Protein AF-A0A6N2Z783-F1 (afdb_monomer_lite)

Organism: NCBI:txid33039

pLDDT: mean 79.9, std 20.69, range [42.59, 96.75]

Foldseek 3Di:
DDDDDDDDDDPDPPDDDPPPPVPPWAPCLVVVLVCVVVVVDDLVVLLVCCVVVRGPQVSSCVSPVDHRDD

Radius of gyration: 21.58 Å; chains: 1; bounding box: 27×59×58 Å

InterPro domains:
  IPR010022 Protein of unknown function XkdX [PF09693] (29-68)

Structure (mmCIF, N/CA/C/O backbone):
data_AF-A0A6N2Z783-F1
#
_entry.id   AF-A0A6N2Z783-F1
#
loop_
_atom_site.group_PDB
_atom_site.id
_atom_site.type_symbol
_atom_site.label_atom_id
_atom_site.label_alt_id
_atom_site.label_comp_id
_atom_site.label_asym_id
_atom_site.label_entity_id
_atom_site.label_seq_id
_atom_site.pdbx_PDB_ins_code
_atom_site.Cartn_x
_atom_site.Cartn_y
_atom_site.Cartn_z
_atom_site.occupancy
_atom_site.B_iso_or_equiv
_atom_site.auth_seq_id
_atom_site.auth_comp_id
_atom_site.auth_asym_id
_atom_site.auth_atom_id
_atom_site.pdbx_PDB_model_num
ATOM 1 N N . MET A 1 1 ? -13.756 47.622 43.683 1.00 45.88 1 MET A N 1
ATOM 2 C CA . MET A 1 1 ? -12.385 47.076 43.750 1.00 45.88 1 MET A CA 1
ATOM 3 C C . MET A 1 1 ? -12.470 45.569 43.653 1.00 45.88 1 MET A C 1
ATOM 5 O O . MET A 1 1 ? -13.298 45.008 44.351 1.00 45.88 1 MET A O 1
ATOM 9 N N . ALA A 1 2 ? -11.584 44.993 42.832 1.00 42.59 2 ALA A N 1
ATOM 10 C CA . ALA A 1 2 ? -11.283 43.567 42.659 1.00 42.59 2 ALA A CA 1
ATOM 11 C C . ALA A 1 2 ? -12.410 42.678 42.091 1.00 42.59 2 ALA A C 1
ATOM 13 O O . ALA A 1 2 ? -13.552 42.794 42.498 1.00 42.59 2 ALA A O 1
ATOM 14 N N . LYS A 1 3 ? -12.173 41.730 41.181 1.00 43.03 3 LYS A N 1
ATOM 15 C CA . LYS A 1 3 ? -11.029 41.350 40.328 1.00 43.03 3 LYS A CA 1
ATOM 16 C C . LYS A 1 3 ? -11.589 40.318 39.323 1.00 43.03 3 LYS A C 1
ATOM 18 O O . LYS A 1 3 ? -12.559 39.636 39.630 1.00 43.03 3 LYS A O 1
ATOM 23 N N . ALA A 1 4 ? -10.964 40.242 38.152 1.00 50.72 4 ALA A N 1
ATOM 24 C CA . ALA A 1 4 ? -11.237 39.331 37.038 1.00 50.72 4 ALA A CA 1
ATOM 25 C C . ALA A 1 4 ? -11.170 37.830 37.384 1.00 50.72 4 ALA A C 1
ATOM 27 O O . ALA A 1 4 ? -10.506 37.477 38.361 1.00 50.72 4 ALA A O 1
ATOM 28 N N . LYS A 1 5 ? -11.775 36.988 36.521 1.00 52.16 5 LYS A N 1
ATOM 29 C CA . LYS A 1 5 ? -11.154 35.864 35.765 1.00 52.16 5 LYS A CA 1
ATOM 30 C C . LYS A 1 5 ? -12.267 35.071 35.041 1.00 52.16 5 LYS A C 1
ATOM 32 O O . LYS A 1 5 ? -13.071 34.420 35.691 1.00 52.16 5 LYS A O 1
ATOM 37 N N . GLU A 1 6 ? -12.537 35.344 33.765 1.00 53.38 6 GLU A N 1
ATOM 38 C CA . GLU A 1 6 ? -12.122 34.506 32.620 1.00 53.38 6 GLU A CA 1
ATOM 39 C C . GLU A 1 6 ? -12.268 32.996 32.863 1.00 53.38 6 GLU A C 1
ATOM 41 O O . GLU A 1 6 ? -11.387 32.357 33.438 1.00 53.38 6 GLU A O 1
ATOM 46 N N . VAL A 1 7 ? -13.374 32.435 32.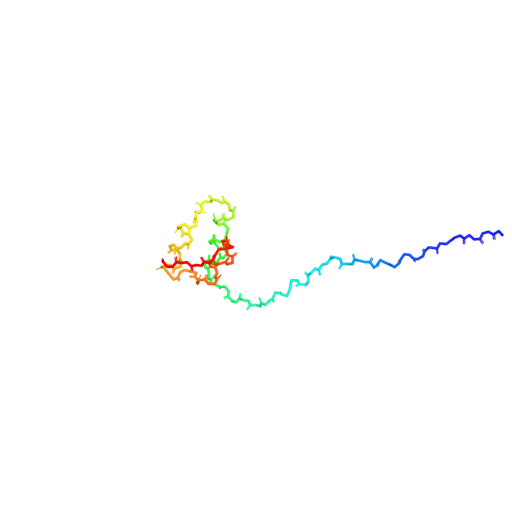369 1.00 52.62 7 VAL A N 1
ATOM 47 C CA . VAL A 1 7 ? -13.483 31.015 32.027 1.00 52.62 7 VAL A CA 1
ATOM 48 C C . VAL A 1 7 ? -13.623 30.954 30.513 1.00 52.62 7 VAL A C 1
ATOM 50 O O . VAL A 1 7 ? -14.647 31.310 29.938 1.00 52.62 7 VAL A O 1
ATOM 53 N N . THR A 1 8 ? -12.511 30.593 29.892 1.00 51.94 8 THR A N 1
ATOM 54 C CA . THR A 1 8 ? -12.382 30.153 28.509 1.00 51.94 8 THR A CA 1
ATOM 55 C C . THR A 1 8 ? -13.173 28.862 28.323 1.00 51.94 8 THR A C 1
ATOM 57 O O . THR A 1 8 ? -12.843 27.864 28.963 1.00 51.94 8 THR A O 1
ATOM 60 N N . GLU A 1 9 ? -14.161 28.853 27.434 1.00 48.16 9 GLU A N 1
ATOM 61 C CA . GLU A 1 9 ? -14.721 27.611 26.905 1.00 48.16 9 GLU A CA 1
ATOM 62 C C . GLU A 1 9 ? -14.351 27.545 25.424 1.00 48.16 9 GLU A C 1
ATOM 64 O O . GLU A 1 9 ? -14.797 28.342 24.599 1.00 48.16 9 GLU A O 1
ATOM 69 N N . ALA A 1 10 ? -13.389 26.672 25.141 1.00 47.62 10 ALA A N 1
ATOM 70 C CA . ALA A 1 10 ? -12.838 26.431 23.826 1.00 47.62 10 ALA A CA 1
ATOM 71 C C . ALA A 1 10 ? -13.899 25.767 22.937 1.00 47.62 10 ALA A C 1
ATOM 73 O O . ALA A 1 10 ? -14.140 24.568 23.035 1.00 47.62 10 ALA A O 1
ATOM 74 N N . VAL A 1 11 ? -14.511 26.552 22.054 1.00 51.41 11 VAL A N 1
ATOM 75 C CA . VAL A 1 11 ? -15.095 26.057 20.807 1.00 51.41 11 VAL A CA 1
ATOM 76 C C . VAL A 1 11 ? -14.000 26.167 19.755 1.00 51.41 11 VAL A C 1
ATOM 78 O O . VAL A 1 11 ? -13.616 27.268 19.376 1.00 51.41 11 VAL A O 1
ATOM 81 N N . ASP A 1 12 ? -13.416 25.019 19.424 1.00 45.75 12 ASP A N 1
ATOM 82 C CA . ASP A 1 12 ? -13.052 24.566 18.072 1.00 45.75 12 ASP A CA 1
ATOM 83 C C . ASP A 1 12 ? -12.095 23.373 18.230 1.00 45.75 12 ASP A C 1
ATOM 85 O O . ASP A 1 12 ? -10.873 23.476 18.117 1.00 45.75 12 ASP A O 1
ATOM 89 N N . THR A 1 13 ? -12.645 22.218 18.613 1.00 45.53 13 THR A N 1
ATOM 90 C CA . THR A 1 13 ? -11.896 20.962 18.547 1.00 45.53 13 THR A CA 1
ATOM 91 C C . THR A 1 13 ? -11.942 20.472 17.110 1.00 45.53 13 THR A C 1
ATOM 93 O O . THR A 1 13 ? -12.799 19.688 16.717 1.00 45.53 13 THR A O 1
ATOM 96 N N . SER A 1 14 ? -10.982 20.974 16.338 1.00 52.97 14 SER A N 1
ATOM 97 C CA . SER A 1 14 ? -10.378 20.272 15.216 1.00 52.97 14 SER A CA 1
ATOM 98 C C . SER A 1 14 ? -9.969 18.864 15.658 1.00 52.97 14 SER A C 1
ATOM 100 O O . SER A 1 14 ? -9.007 18.689 16.404 1.00 52.97 14 SER A O 1
ATOM 102 N N . ALA A 1 15 ? -10.755 17.872 15.257 1.00 50.06 15 ALA A N 1
ATOM 103 C CA . ALA A 1 15 ? -10.384 16.464 15.178 1.00 50.06 15 ALA A CA 1
ATOM 104 C C . ALA A 1 15 ? -11.511 15.765 14.417 1.00 50.06 15 ALA A C 1
ATOM 106 O O . ALA A 1 15 ? -12.434 15.214 15.008 1.00 50.06 15 ALA A O 1
ATOM 107 N N . GLU A 1 16 ? -11.453 15.882 13.092 1.00 52.03 16 GLU A N 1
ATOM 108 C CA . GLU A 1 16 ? -12.257 15.089 12.170 1.00 52.03 16 GLU A CA 1
ATOM 109 C C . GLU A 1 16 ? -12.164 13.621 12.607 1.00 52.03 16 GLU A C 1
ATOM 111 O O . GLU A 1 16 ? -11.072 13.051 12.692 1.00 52.03 16 GLU A O 1
ATOM 116 N N . GLU A 1 17 ? -13.311 13.073 13.010 1.00 49.91 17 GLU A N 1
ATOM 117 C CA . GLU A 1 17 ? -13.482 11.709 13.486 1.00 49.91 17 GLU A CA 1
ATOM 118 C C . GLU A 1 17 ? -12.850 10.735 12.487 1.00 49.91 17 GLU A C 1
ATOM 120 O O . GLU A 1 17 ? -13.439 10.376 11.470 1.00 49.91 17 GLU A O 1
ATOM 125 N N . THR A 1 18 ? -11.636 10.274 12.792 1.00 48.62 18 THR A N 1
ATOM 126 C CA . THR A 1 18 ? -11.098 9.049 12.206 1.00 48.62 18 THR A CA 1
ATOM 127 C C . THR A 1 18 ? -11.870 7.906 12.845 1.00 48.62 18 THR A C 1
ATOM 129 O O . THR A 1 18 ? -11.447 7.324 13.844 1.00 48.62 18 THR A O 1
ATOM 132 N N . ILE A 1 19 ? -13.051 7.632 12.297 1.00 57.25 19 ILE A N 1
ATOM 133 C CA . ILE A 1 19 ? -13.753 6.374 12.506 1.00 57.25 19 ILE A CA 1
ATOM 134 C C . ILE A 1 19 ? -12.820 5.315 11.924 1.00 57.25 19 ILE A C 1
ATOM 136 O O . ILE A 1 19 ? -12.711 5.151 10.712 1.00 57.25 19 ILE A O 1
ATOM 140 N N . GLN A 1 20 ? -12.067 4.660 12.804 1.00 48.22 20 GLN A N 1
ATOM 141 C CA . GLN A 1 20 ? -11.359 3.431 12.486 1.00 48.22 20 GLN A CA 1
ATOM 142 C C . GLN A 1 20 ? -12.432 2.356 12.327 1.00 48.22 20 GLN A C 1
ATOM 144 O O . GLN A 1 20 ? -12.768 1.642 13.269 1.00 48.22 20 GLN A O 1
ATOM 149 N N . GLU A 1 21 ? -13.044 2.310 11.146 1.00 58.81 21 GLU A N 1
ATOM 150 C CA . GLU A 1 21 ? -13.683 1.095 10.665 1.00 58.81 21 GLU A CA 1
ATOM 151 C C . GLU A 1 21 ? -12.596 0.013 10.752 1.00 58.81 21 GLU A C 1
ATOM 153 O O . GLU A 1 21 ? -11.491 0.221 10.247 1.00 58.81 21 GLU A O 1
ATOM 158 N N . GLU A 1 22 ? -12.833 -1.074 11.493 1.00 57.09 22 GLU A N 1
ATOM 159 C CA . GLU A 1 22 ? -11.902 -2.206 11.571 1.00 57.09 22 GLU A CA 1
ATOM 160 C C . GLU A 1 22 ? -11.848 -2.891 10.198 1.00 57.09 22 GLU A C 1
ATOM 162 O O . GLU A 1 22 ? -12.417 -3.962 9.977 1.00 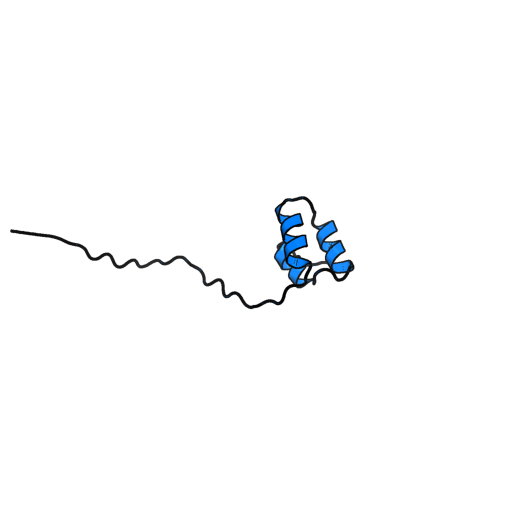57.09 22 GLU A O 1
ATOM 167 N N . VAL A 1 23 ? -11.194 -2.244 9.236 1.00 67.50 23 VAL A N 1
ATOM 168 C CA . VAL A 1 23 ? -10.870 -2.831 7.948 1.00 67.50 23 VAL A CA 1
ATOM 169 C C . VAL A 1 23 ? -9.822 -3.889 8.246 1.00 67.50 23 VAL A C 1
ATOM 171 O O . VAL A 1 23 ? -8.686 -3.594 8.616 1.00 67.50 23 VAL A O 1
ATOM 174 N N . GLN A 1 24 ? -10.238 -5.150 8.171 1.00 81.75 24 GLN A N 1
ATOM 175 C CA . GLN A 1 24 ? -9.318 -6.264 8.316 1.00 81.75 24 GLN A CA 1
ATOM 176 C C . GLN A 1 24 ? -8.333 -6.235 7.155 1.00 81.75 24 GLN A C 1
ATOM 178 O O . GLN A 1 24 ? -8.678 -6.561 6.019 1.00 81.75 24 GLN A O 1
ATOM 183 N N . HIS A 1 25 ? -7.108 -5.831 7.462 1.00 90.50 25 HIS A N 1
ATOM 184 C CA . HIS A 1 25 ? -6.028 -5.786 6.500 1.00 90.50 25 HIS A CA 1
ATOM 185 C C . HIS A 1 25 ? -5.369 -7.154 6.326 1.00 90.50 25 HIS A C 1
ATOM 187 O O . HIS A 1 25 ? -5.268 -7.959 7.255 1.00 90.50 25 HIS A O 1
ATOM 193 N N . SER A 1 26 ? -4.854 -7.397 5.128 1.00 90.62 26 SER A N 1
ATOM 194 C CA . SER A 1 26 ? -3.980 -8.516 4.824 1.00 90.62 26 SER A CA 1
ATOM 195 C C . SER A 1 26 ? -2.688 -8.444 5.641 1.00 90.62 26 SER A C 1
ATOM 197 O O . SER A 1 26 ? -2.163 -7.371 5.949 1.00 90.62 26 SER A O 1
ATOM 199 N N . ASP A 1 27 ? -2.086 -9.606 5.911 1.00 93.12 27 ASP A N 1
ATOM 200 C CA . ASP A 1 27 ? -0.808 -9.709 6.637 1.00 93.12 27 ASP A CA 1
ATOM 201 C C . ASP A 1 27 ? 0.320 -8.864 6.010 1.00 93.12 27 ASP A C 1
ATOM 203 O O . ASP A 1 27 ? 1.310 -8.514 6.661 1.00 93.12 27 ASP A O 1
ATOM 207 N N . TR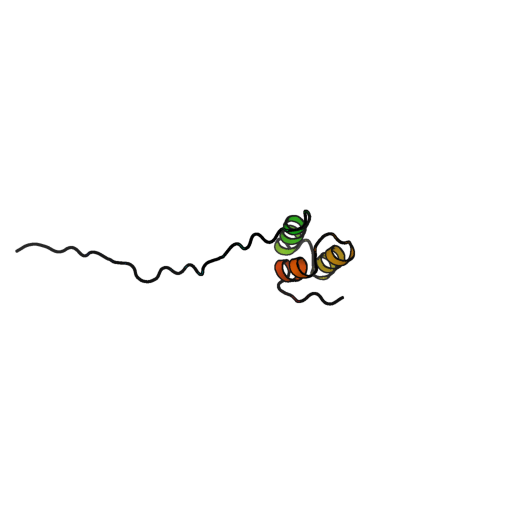P A 1 28 ? 0.211 -8.572 4.711 1.00 94.88 28 TRP A N 1
ATOM 208 C CA . TRP A 1 28 ? 1.198 -7.805 3.961 1.00 94.88 28 TRP A CA 1
ATOM 209 C C . TRP A 1 28 ? 0.892 -6.317 3.879 1.00 94.88 28 TRP A C 1
ATOM 211 O O . TRP A 1 28 ? 1.815 -5.573 3.544 1.00 94.88 28 TRP A O 1
ATOM 221 N N . PHE A 1 29 ? -0.318 -5.871 4.213 1.00 95.50 29 PHE A N 1
ATOM 222 C CA . PHE A 1 29 ? -0.733 -4.476 4.103 1.00 95.50 29 PHE A CA 1
ATOM 223 C C . PHE A 1 29 ? 0.272 -3.517 4.736 1.00 95.50 29 PHE A C 1
ATOM 225 O O . PHE A 1 29 ? 0.904 -2.726 4.036 1.00 95.50 29 PHE A O 1
ATOM 232 N N . TYR A 1 30 ? 0.517 -3.655 6.043 1.00 94.69 30 TYR A N 1
ATOM 233 C CA . TYR A 1 30 ? 1.426 -2.772 6.777 1.00 94.69 30 TYR A CA 1
ATOM 234 C C . TYR A 1 30 ? 2.853 -2.818 6.225 1.00 94.69 30 TYR A C 1
ATOM 236 O O . TYR A 1 30 ? 3.554 -1.808 6.211 1.00 94.69 30 TYR A O 1
ATOM 244 N N . LYS A 1 31 ? 3.279 -3.978 5.714 1.00 95.62 31 LYS A N 1
ATOM 245 C CA . LYS A 1 31 ? 4.604 -4.171 5.116 1.00 95.62 31 LYS A CA 1
ATOM 246 C C . LYS A 1 31 ? 4.731 -3.435 3.787 1.00 95.62 31 LYS A C 1
ATOM 248 O O . LYS A 1 31 ? 5.725 -2.757 3.544 1.00 95.62 31 LYS A O 1
ATOM 253 N N . VAL A 1 32 ? 3.732 -3.576 2.918 1.00 96.00 32 VAL A N 1
ATOM 254 C CA . VAL A 1 32 ? 3.698 -2.902 1.617 1.00 96.00 32 VAL A CA 1
ATOM 255 C C . VAL A 1 32 ? 3.528 -1.397 1.810 1.00 96.00 32 VAL A C 1
ATOM 257 O O . VAL A 1 32 ? 4.203 -0.630 1.122 1.00 96.00 32 VAL A O 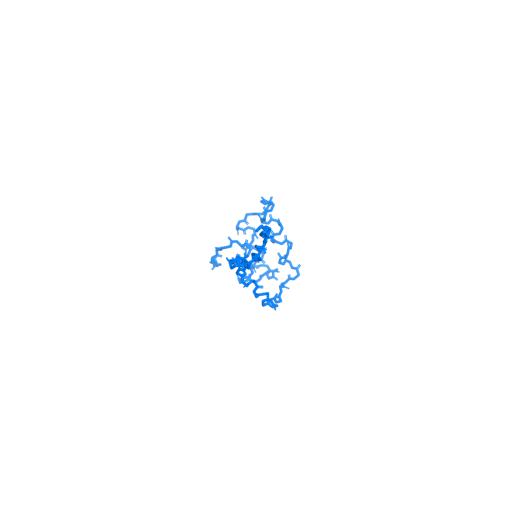1
ATOM 260 N N . LYS A 1 33 ? 2.709 -0.981 2.782 1.00 95.94 33 LYS A N 1
ATOM 261 C CA . LYS A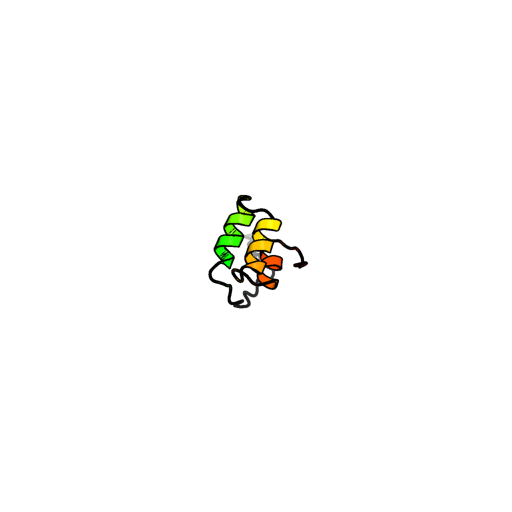 1 33 ? 2.543 0.415 3.184 1.00 95.94 33 LYS A CA 1
ATOM 262 C C . LYS A 1 33 ? 3.867 1.027 3.632 1.00 95.94 33 LYS A C 1
ATOM 264 O O . LYS A 1 33 ? 4.285 2.024 3.055 1.00 95.94 33 LYS A O 1
ATOM 269 N N . ASP A 1 34 ? 4.578 0.389 4.561 1.00 96.50 34 ASP A N 1
ATOM 270 C CA . ASP A 1 34 ? 5.900 0.847 5.010 1.00 96.50 34 ASP A CA 1
ATOM 271 C C . ASP A 1 34 ? 6.901 0.942 3.846 1.00 96.50 34 ASP A C 1
ATOM 273 O O . ASP A 1 34 ? 7.591 1.951 3.680 1.00 96.50 34 ASP A O 1
ATOM 277 N N . TYR A 1 35 ? 6.948 -0.062 2.964 1.00 96.75 35 TYR A N 1
ATOM 278 C CA . TYR A 1 35 ? 7.830 -0.018 1.795 1.00 96.75 35 TYR A CA 1
ATOM 279 C C . TYR A 1 35 ? 7.479 1.094 0.804 1.00 96.75 35 TYR A C 1
ATOM 281 O O . TYR A 1 35 ? 8.383 1.657 0.177 1.00 96.75 35 TYR A O 1
ATOM 289 N N . TYR A 1 36 ? 6.199 1.417 0.647 1.00 96.69 36 TYR A N 1
ATOM 290 C CA . TYR A 1 36 ? 5.746 2.502 -0.215 1.00 96.69 36 TYR A CA 1
ATOM 291 C C . TYR A 1 36 ? 6.000 3.883 0.411 1.00 96.69 36 TYR A C 1
ATOM 293 O O . TYR A 1 36 ? 6.512 4.786 -0.262 1.00 96.69 36 TYR A O 1
ATOM 301 N N . ASP A 1 37 ? 5.727 4.034 1.707 1.00 95.56 37 ASP A N 1
ATOM 302 C CA . ASP A 1 37 ? 5.942 5.266 2.472 1.00 95.56 37 ASP A CA 1
ATOM 303 C C . ASP A 1 37 ? 7.433 5.615 2.533 1.00 95.56 37 ASP A C 1
ATOM 305 O O . ASP A 1 37 ? 7.829 6.746 2.241 1.00 95.56 37 ASP A O 1
ATOM 309 N N . THR A 1 38 ? 8.285 4.612 2.768 1.00 96.69 38 THR A N 1
ATOM 310 C CA . THR A 1 38 ? 9.752 4.749 2.748 1.00 96.69 38 THR A CA 1
ATOM 311 C C . THR A 1 38 ? 10.350 4.822 1.337 1.00 96.69 38 THR A C 1
ATOM 313 O O . THR A 1 38 ? 11.572 4.841 1.189 1.00 96.69 38 THR A O 1
ATOM 316 N N . LYS A 1 39 ? 9.515 4.864 0.286 1.00 95.00 39 LYS A N 1
ATOM 317 C CA . LYS A 1 39 ? 9.914 4.934 -1.135 1.00 95.00 39 LYS A CA 1
ATOM 318 C C . LYS A 1 39 ? 10.823 3.793 -1.604 1.00 95.00 39 LYS A C 1
ATOM 320 O O . LYS A 1 39 ? 11.442 3.899 -2.662 1.00 95.00 39 LYS A O 1
ATOM 325 N N . ARG A 1 40 ? 10.885 2.679 -0.867 1.00 95.75 40 ARG A N 1
ATOM 326 C CA . ARG A 1 40 ? 11.590 1.465 -1.308 1.00 95.75 40 ARG A CA 1
ATOM 327 C C . ARG A 1 40 ? 10.845 0.778 -2.440 1.00 95.75 40 ARG A C 1
ATOM 329 O O . ARG A 1 40 ? 11.470 0.162 -3.298 1.00 95.75 40 ARG A O 1
ATOM 336 N N . TRP A 1 41 ? 9.517 0.854 -2.420 1.00 96.00 41 TRP A N 1
ATOM 337 C CA . TRP A 1 41 ? 8.643 0.307 -3.448 1.00 96.00 41 TRP A CA 1
ATOM 338 C C . TRP A 1 41 ? 7.939 1.428 -4.203 1.00 96.00 41 TRP A C 1
ATOM 340 O O . TRP A 1 41 ? 7.526 2.436 -3.635 1.00 96.00 41 TRP A O 1
ATOM 350 N N . ASN A 1 42 ? 7.790 1.235 -5.511 1.00 95.56 42 ASN A N 1
ATOM 351 C CA . ASN A 1 42 ? 7.017 2.122 -6.374 1.00 95.56 42 ASN A CA 1
ATOM 352 C C . ASN A 1 42 ? 5.619 1.538 -6.645 1.00 95.56 42 ASN A C 1
ATOM 354 O O . ASN A 1 42 ? 5.339 0.381 -6.334 1.00 95.56 42 ASN A O 1
ATOM 358 N N . LEU A 1 43 ? 4.755 2.323 -7.293 1.00 94.75 43 LEU A N 1
ATOM 359 C CA . LEU A 1 43 ? 3.384 1.925 -7.647 1.00 94.75 43 LEU A CA 1
ATOM 360 C C . LEU A 1 43 ? 3.298 0.585 -8.390 1.00 94.75 43 LEU A C 1
ATOM 362 O O . LEU A 1 43 ? 2.342 -0.160 -8.196 1.00 94.75 43 LEU A O 1
ATOM 366 N N . VAL A 1 44 ? 4.281 0.270 -9.238 1.00 94.75 44 VAL A N 1
ATOM 367 C CA . VAL A 1 44 ? 4.310 -0.983 -10.007 1.00 94.75 44 VAL A CA 1
ATOM 368 C C . VAL A 1 44 ? 4.568 -2.176 -9.086 1.00 94.75 44 VAL A C 1
ATOM 370 O O . VAL A 1 44 ? 3.953 -3.225 -9.254 1.00 94.75 44 VAL A O 1
ATOM 373 N N . MET A 1 45 ? 5.434 -2.021 -8.084 1.00 95.62 45 MET A N 1
ATOM 374 C CA . MET A 1 45 ? 5.699 -3.065 -7.090 1.00 95.62 45 MET A CA 1
ATOM 375 C C . MET A 1 45 ? 4.489 -3.313 -6.187 1.00 95.62 45 MET A C 1
ATOM 377 O O . MET A 1 45 ? 4.139 -4.470 -5.967 1.00 95.62 45 MET A O 1
ATOM 381 N N . VAL A 1 46 ? 3.805 -2.253 -5.742 1.00 95.75 46 VAL A N 1
ATOM 382 C CA . VAL A 1 46 ? 2.544 -2.384 -4.988 1.00 95.75 46 VAL A CA 1
ATOM 383 C C . VAL A 1 46 ? 1.477 -3.062 -5.863 1.00 95.75 46 VAL A C 1
ATOM 385 O O . VAL A 1 46 ? 0.817 -3.994 -5.419 1.00 95.75 46 VAL A O 1
ATOM 388 N N . LYS A 1 47 ? 1.385 -2.710 -7.155 1.00 95.69 47 LYS A N 1
ATOM 389 C CA . LYS A 1 47 ? 0.468 -3.362 -8.112 1.00 95.69 47 LYS A CA 1
ATOM 390 C C . LYS A 1 47 ? 0.782 -4.856 -8.264 1.00 95.69 47 LYS A C 1
ATOM 392 O O . LYS A 1 47 ? -0.117 -5.684 -8.351 1.00 95.69 47 LYS A O 1
ATOM 397 N N . ASN A 1 48 ? 2.063 -5.220 -8.270 1.00 95.94 48 ASN A N 1
ATOM 398 C CA . ASN A 1 48 ? 2.484 -6.619 -8.294 1.00 95.94 48 ASN A CA 1
ATOM 399 C C . ASN A 1 48 ? 2.151 -7.364 -6.995 1.00 95.94 48 ASN A C 1
ATOM 401 O O . ASN A 1 48 ? 2.021 -8.583 -7.039 1.00 95.94 48 ASN A O 1
ATOM 405 N N . ALA A 1 49 ? 2.031 -6.672 -5.859 1.00 95.56 49 ALA A N 1
ATOM 406 C CA . ALA A 1 49 ? 1.577 -7.274 -4.609 1.00 95.56 49 ALA A CA 1
ATOM 407 C C . ALA A 1 49 ? 0.101 -7.682 -4.700 1.00 95.56 49 ALA A C 1
ATOM 409 O O . ALA A 1 49 ? -0.226 -8.798 -4.302 1.00 95.56 49 ALA A O 1
ATOM 410 N N . VAL A 1 50 ? -0.736 -6.849 -5.330 1.00 95.56 50 VAL A N 1
ATOM 411 C CA . VAL A 1 50 ? -2.131 -7.196 -5.662 1.00 95.56 50 VAL A CA 1
ATOM 412 C C . VAL A 1 50 ? -2.177 -8.426 -6.567 1.00 95.56 50 VAL A C 1
ATOM 414 O O . VAL A 1 50 ? -2.810 -9.417 -6.239 1.00 95.56 50 VAL A O 1
ATOM 417 N N . LYS A 1 51 ? -1.400 -8.438 -7.661 1.00 94.94 51 LYS A N 1
ATOM 418 C CA . LYS A 1 51 ? -1.324 -9.587 -8.594 1.00 94.94 51 LYS A CA 1
ATOM 419 C C . LYS A 1 51 ? -0.806 -10.890 -7.972 1.00 94.94 51 LYS A C 1
ATOM 421 O O . LYS A 1 51 ? -0.882 -11.934 -8.610 1.00 94.94 51 LYS A O 1
ATOM 426 N N . LYS A 1 52 ? -0.184 -10.816 -6.795 1.00 94.69 52 LYS A N 1
ATOM 427 C CA . LYS A 1 52 ? 0.342 -11.959 -6.037 1.00 94.69 52 LYS A CA 1
ATOM 428 C C . LYS A 1 52 ? -0.548 -12.321 -4.845 1.00 94.69 52 LYS A C 1
ATOM 430 O O . LYS A 1 52 ? -0.076 -13.053 -3.971 1.00 94.69 52 LYS A O 1
ATOM 435 N N . ASP A 1 53 ? -1.752 -11.750 -4.780 1.00 93.88 53 ASP A N 1
ATOM 436 C CA . ASP A 1 53 ? -2.718 -11.909 -3.692 1.00 93.88 53 ASP A CA 1
ATOM 437 C C . ASP A 1 53 ? -2.096 -11.626 -2.315 1.00 93.88 53 ASP A C 1
ATOM 439 O O . ASP A 1 53 ? -2.359 -12.310 -1.327 1.00 93.88 53 ASP A O 1
ATOM 443 N N . LYS A 1 54 ? -1.169 -10.658 -2.253 1.00 95.25 54 LYS A N 1
ATOM 444 C CA . LYS A 1 54 ? -0.566 -10.208 -0.988 1.00 95.25 54 LYS A CA 1
ATOM 445 C C . LYS A 1 54 ? -1.400 -9.137 -0.324 1.00 95.25 54 LYS A C 1
ATOM 447 O O . LYS A 1 54 ? -1.467 -9.126 0.893 1.00 95.25 54 LYS A O 1
ATOM 452 N N . ILE A 1 55 ? -1.989 -8.269 -1.128 1.00 96.06 55 ILE A N 1
ATOM 453 C CA . ILE A 1 55 ? -2.891 -7.210 -0.697 1.00 96.06 55 ILE A CA 1
ATOM 454 C C . ILE A 1 55 ? -4.097 -7.196 -1.640 1.00 96.06 55 ILE A C 1
ATOM 456 O O . ILE A 1 55 ? -3.982 -7.688 -2.769 1.00 96.06 55 ILE A O 1
ATOM 460 N N . THR A 1 56 ? -5.223 -6.635 -1.214 1.00 95.38 56 THR A N 1
ATOM 461 C CA . THR A 1 56 ? -6.403 -6.456 -2.076 1.00 95.38 56 THR A CA 1
ATOM 462 C C . THR A 1 56 ? -6.277 -5.216 -2.965 1.00 95.38 56 THR A C 1
ATOM 464 O O . THR A 1 56 ? -5.353 -4.405 -2.838 1.00 95.38 56 THR A O 1
ATOM 467 N N . GLU A 1 57 ? -7.207 -5.067 -3.910 1.00 94.94 57 GLU A N 1
ATOM 468 C CA . GLU A 1 57 ? -7.310 -3.847 -4.712 1.00 94.94 57 GLU A CA 1
ATOM 469 C C . GLU A 1 57 ? -7.633 -2.632 -3.832 1.00 94.94 57 GLU A C 1
ATOM 471 O O . GLU A 1 57 ? -7.016 -1.589 -4.027 1.00 94.94 57 GLU A O 1
ATOM 476 N N . GLU A 1 58 ? -8.504 -2.772 -2.824 1.00 93.00 58 GLU A N 1
ATOM 477 C CA . GLU A 1 58 ? -8.838 -1.679 -1.894 1.00 93.00 58 GLU A CA 1
ATOM 478 C C . GLU A 1 58 ? -7.611 -1.233 -1.097 1.00 93.00 58 GLU A C 1
ATOM 480 O O . GLU A 1 58 ? -7.313 -0.043 -1.011 1.00 93.00 58 GLU A O 1
ATOM 485 N N . GLU A 1 59 ? -6.832 -2.193 -0.605 1.00 94.00 59 GLU A N 1
ATOM 486 C CA . GLU A 1 59 ? -5.58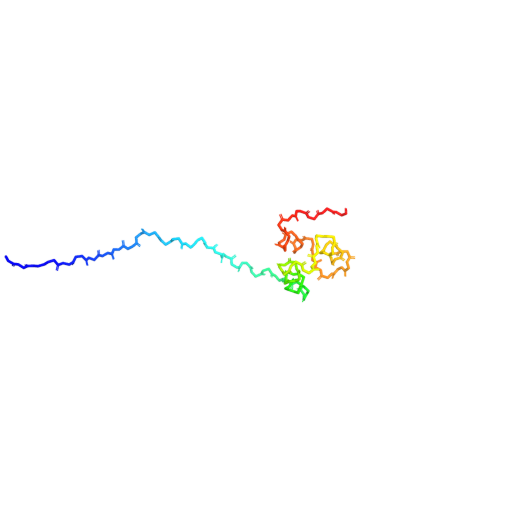5 -1.928 0.107 1.00 94.00 59 GLU A CA 1
ATOM 487 C C . GLU A 1 59 ? -4.541 -1.240 -0.773 1.00 94.00 59 GLU A C 1
ATOM 489 O O . GLU A 1 59 ? -3.777 -0.395 -0.304 1.00 94.00 59 GLU A O 1
ATOM 494 N N . TYR A 1 60 ? -4.498 -1.563 -2.068 1.00 96.12 60 TYR A N 1
ATOM 495 C CA . TYR A 1 60 ? -3.677 -0.815 -3.015 1.00 96.12 60 TYR A CA 1
ATOM 496 C C . TYR A 1 60 ? -4.128 0.644 -3.108 1.00 96.12 60 TYR A C 1
ATOM 498 O O . TYR A 1 60 ? -3.274 1.539 -3.118 1.00 96.12 60 TYR A O 1
ATOM 506 N N . GLU A 1 61 ? -5.438 0.895 -3.187 1.00 95.69 61 GLU A N 1
ATOM 507 C CA . GLU A 1 61 ? -5.970 2.259 -3.230 1.00 95.69 61 GLU A CA 1
ATOM 508 C C . GLU A 1 61 ? -5.648 3.018 -1.945 1.00 95.69 61 GLU A C 1
ATOM 510 O O . GLU A 1 61 ? -5.242 4.176 -2.020 1.00 95.69 61 GLU A O 1
ATOM 515 N N . GLU A 1 62 ? -5.715 2.356 -0.793 1.00 94.06 62 GLU A N 1
ATOM 516 C CA . GLU A 1 62 ? -5.390 2.940 0.505 1.00 94.06 62 GLU A CA 1
ATOM 517 C C . GLU A 1 62 ? -3.895 3.254 0.655 1.00 94.06 62 GLU A C 1
ATOM 519 O O . GLU A 1 62 ? -3.521 4.367 1.025 1.00 94.06 62 GLU A O 1
ATOM 524 N N . ILE A 1 63 ? -3.015 2.312 0.299 1.00 94.69 63 ILE A N 1
ATOM 525 C CA . ILE A 1 63 ? -1.559 2.506 0.379 1.00 94.69 63 ILE A CA 1
ATOM 526 C C . ILE A 1 63 ? -1.107 3.613 -0.575 1.00 94.69 63 ILE A C 1
ATOM 528 O O . ILE A 1 63 ? -0.215 4.400 -0.258 1.00 94.69 63 ILE A O 1
ATOM 532 N N . THR A 1 64 ? -1.675 3.655 -1.781 1.00 94.88 64 THR A N 1
ATOM 533 C CA . THR A 1 64 ? -1.142 4.491 -2.864 1.00 94.88 64 THR A CA 1
ATOM 534 C C . THR A 1 64 ? -1.914 5.781 -3.105 1.00 94.88 64 THR A C 1
ATOM 536 O O . THR A 1 64 ? -1.386 6.674 -3.780 1.00 94.88 64 THR A O 1
ATOM 539 N N . GLY A 1 65 ? -3.143 5.883 -2.594 1.00 94.75 65 GLY A N 1
ATOM 540 C CA . GLY A 1 65 ? -4.108 6.938 -2.907 1.00 94.75 65 GLY A CA 1
ATOM 541 C C . GLY A 1 65 ? -4.607 6.899 -4.355 1.00 94.75 65 GLY A C 1
ATOM 542 O O . GLY A 1 65 ? -5.093 7.906 -4.872 1.00 94.75 65 GLY A O 1
ATOM 543 N N . ARG A 1 66 ? -4.406 5.787 -5.073 1.00 92.69 66 ARG A N 1
ATOM 544 C CA . ARG A 1 66 ? -4.724 5.668 -6.501 1.00 92.69 66 ARG A CA 1
ATOM 545 C C . ARG A 1 66 ? -5.581 4.452 -6.765 1.00 92.69 66 ARG A C 1
ATOM 547 O O . ARG A 1 66 ? -5.258 3.366 -6.306 1.00 92.69 66 ARG A O 1
ATOM 554 N N . LYS A 1 67 ? -6.578 4.625 -7.634 1.00 92.88 67 LYS A N 1
ATOM 555 C CA . LYS A 1 67 ? -7.404 3.503 -8.065 1.00 92.88 67 LYS A CA 1
ATOM 556 C C . LYS A 1 67 ? -6.582 2.391 -8.693 1.00 92.88 67 LYS A C 1
ATOM 558 O O . LYS A 1 67 ? -5.760 2.670 -9.581 1.00 92.88 67 LYS A O 1
ATOM 563 N N . TYR A 1 68 ? -6.826 1.154 -8.268 1.00 91.81 68 TYR A N 1
ATOM 564 C CA . TYR A 1 68 ? -6.194 0.005 -8.894 1.00 91.81 68 TYR A CA 1
ATOM 565 C C . TYR A 1 68 ? -6.701 -0.113 -10.336 1.00 91.81 68 TYR A C 1
ATOM 567 O O . TYR A 1 68 ? -7.888 -0.005 -10.635 1.00 91.81 68 TYR A O 1
ATOM 575 N N . LYS A 1 69 ? -5.767 -0.271 -11.273 1.00 88.94 69 LYS A N 1
ATOM 576 C CA . LYS A 1 69 ? -6.058 -0.521 -12.689 1.00 88.94 69 LYS A CA 1
ATOM 577 C C . LYS A 1 69 ? -5.267 -1.750 -13.077 1.00 88.94 69 LYS A C 1
ATOM 579 O O . LYS A 1 69 ? -4.042 -1.661 -13.006 1.00 88.94 69 LYS A O 1
ATOM 584 N N . ALA A 1 70 ? -5.931 -2.848 -13.440 1.00 74.25 70 ALA A N 1
ATOM 585 C CA . ALA A 1 70 ? -5.314 -4.140 -13.778 1.00 74.25 70 ALA A CA 1
ATOM 586 C C . ALA A 1 70 ? -4.239 -4.051 -14.879 1.00 74.25 70 ALA A C 1
ATOM 588 O O . ALA A 1 70 ? -4.292 -3.133 -15.724 1.00 74.25 70 ALA A O 1
#

Sequence (70 aa):
MAKAKEVTEAVDTSAEETIQEEVQHSDWFYKVKDYYDTKRWNLVMVKNAVKKDKITEEEYEEITGRKYKA

Secondary structure (DSSP, 8-state):
--------------------------TTHHHHHHHHHTTSS-HHHHHHHHTTTSS-HHHHHHHHSS----